Protein AF-A0A924SRI6-F1 (afdb_monomer_lite)

Sequence (116 aa):
MVDKKNNGLLVFILVMCVACYVIIGYGIPRTNFAALLVLVTVLFILYMLMTAKDFARLYFKQLLVLALFFRLIFLFTLPALSDDYFRFAWDGALTSSGVNPYLYTPATVNAWHGTT

Foldseek 3Di:
DQPPVVVVVVVVLLVLLLVLLLCVFPVDQLVCPVSVVVSVVVNVVSVVVCCPPSNVPDDPVNVVVSVVVSVVSNPPGDDSPDPCPVVVVQCVVCVVVVHHSVVDDPVRVVVVVPPD

Structure (mmCIF, N/CA/C/O backbone):
data_AF-A0A924SRI6-F1
#
_entry.id   AF-A0A924SRI6-F1
#
loop_
_atom_site.group_PDB
_atom_site.id
_atom_site.type_symbol
_atom_site.label_atom_id
_atom_site.label_alt_id
_atom_site.label_comp_id
_atom_site.label_asym_id
_atom_site.label_entity_id
_atom_site.label_seq_id
_atom_site.pdbx_PDB_ins_code
_atom_site.Cartn_x
_atom_site.Cartn_y
_atom_site.Cartn_z
_atom_site.occupancy
_atom_site.B_iso_or_equiv
_atom_site.auth_seq_id
_atom_site.auth_comp_id
_atom_site.auth_asym_id
_atom_site.auth_atom_id
_atom_site.pdbx_PDB_model_num
ATOM 1 N N . MET A 1 1 ? -16.117 -10.220 28.116 1.00 39.00 1 MET A N 1
ATOM 2 C CA . MET A 1 1 ? -17.144 -9.284 27.624 1.00 39.00 1 MET A CA 1
ATOM 3 C C . MET A 1 1 ? -16.428 -7.994 27.274 1.00 39.00 1 MET A C 1
ATOM 5 O O . MET A 1 1 ? -15.752 -7.460 28.138 1.00 39.00 1 MET A O 1
ATOM 9 N N . VAL A 1 2 ? -16.424 -7.607 25.997 1.00 49.34 2 VAL A N 1
ATOM 10 C CA . VAL A 1 2 ? -15.857 -6.328 25.537 1.00 49.34 2 VAL A CA 1
ATOM 11 C C . VAL A 1 2 ? -16.914 -5.265 25.821 1.00 49.34 2 VAL A C 1
ATOM 13 O O . VAL A 1 2 ? -18.059 -5.433 25.398 1.00 49.34 2 VAL A O 1
ATOM 16 N N . ASP A 1 3 ? -16.570 -4.231 26.585 1.00 47.41 3 ASP A N 1
ATOM 17 C CA . ASP A 1 3 ? -17.511 -3.179 26.962 1.00 47.41 3 ASP A CA 1
ATOM 18 C C . ASP A 1 3 ? -18.121 -2.512 25.724 1.00 47.41 3 ASP A C 1
ATOM 20 O O . ASP A 1 3 ? -17.424 -2.075 24.807 1.00 47.41 3 ASP A O 1
ATOM 24 N N . LYS A 1 4 ? -19.454 -2.408 25.708 1.00 55.50 4 LYS A N 1
ATOM 25 C CA . LYS A 1 4 ? -20.267 -1.927 24.575 1.00 55.50 4 LYS A CA 1
ATOM 26 C C . LYS A 1 4 ? -19.845 -0.5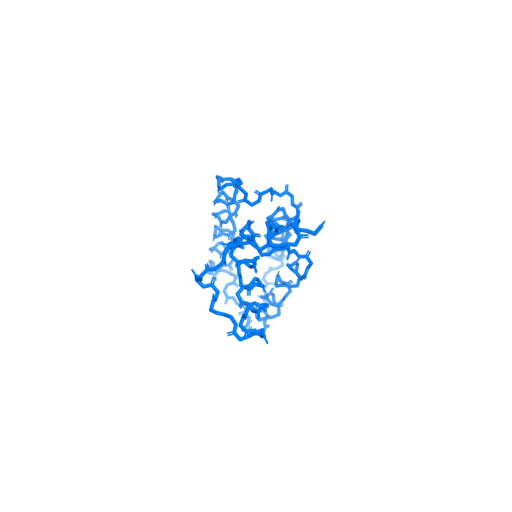36 24.060 1.00 55.50 4 LYS A C 1
ATOM 28 O O . LYS A 1 4 ? -20.069 -0.229 22.893 1.00 55.50 4 LYS A O 1
ATOM 33 N N . LYS A 1 5 ? -19.203 0.278 24.910 1.00 58.09 5 LYS A N 1
ATOM 34 C CA . LYS A 1 5 ? -18.680 1.623 24.607 1.00 58.09 5 LYS A CA 1
ATOM 35 C C . LYS A 1 5 ? -17.437 1.607 23.699 1.00 58.09 5 LYS A C 1
ATOM 37 O O . LYS A 1 5 ? -17.280 2.509 22.883 1.00 58.09 5 LYS A O 1
ATOM 42 N N . ASN A 1 6 ? -16.598 0.573 23.778 1.00 65.38 6 ASN A N 1
ATOM 43 C CA . ASN A 1 6 ? -15.328 0.506 23.041 1.00 65.38 6 ASN A CA 1
ATOM 44 C C . ASN A 1 6 ? -15.499 -0.014 21.601 1.00 65.38 6 ASN A C 1
ATOM 46 O O . ASN A 1 6 ? -14.652 0.228 20.742 1.00 65.38 6 ASN A O 1
ATOM 50 N N . ASN A 1 7 ? -16.632 -0.656 21.304 1.00 74.69 7 ASN A N 1
ATOM 51 C CA . ASN A 1 7 ? -16.917 -1.212 19.980 1.00 74.69 7 ASN A CA 1
ATOM 52 C C . ASN A 1 7 ? -17.116 -0.131 18.906 1.00 74.69 7 ASN A C 1
ATOM 54 O O . ASN A 1 7 ? -16.688 -0.320 17.771 1.00 74.69 7 ASN A O 1
ATOM 58 N N . GLY A 1 8 ? -17.720 1.013 19.250 1.00 83.12 8 GLY A N 1
ATOM 59 C CA . GLY A 1 8 ? -17.910 2.116 18.299 1.00 83.12 8 GLY A CA 1
ATOM 60 C C . GLY A 1 8 ? -16.586 2.742 17.853 1.00 83.12 8 GLY A C 1
ATOM 61 O O . GLY A 1 8 ? -16.389 2.993 16.666 1.00 83.12 8 GLY A O 1
ATOM 62 N N . LEU A 1 9 ? -15.649 2.915 18.791 1.00 85.06 9 LEU A N 1
ATOM 63 C CA . LEU A 1 9 ? -14.313 3.440 18.505 1.00 85.06 9 LEU A CA 1
ATOM 64 C C . LEU A 1 9 ? -13.503 2.484 17.616 1.00 85.06 9 LEU A C 1
ATOM 66 O O . LEU A 1 9 ? -12.855 2.939 16.679 1.00 85.06 9 LEU A O 1
ATOM 70 N N . LEU A 1 10 ? -13.583 1.168 17.851 1.00 84.06 10 LEU A N 1
ATOM 71 C CA . LEU A 1 10 ? -12.950 0.170 16.977 1.00 84.06 10 LEU A CA 1
ATOM 72 C C . LEU A 1 10 ? -13.459 0.245 15.550 1.00 84.06 10 LEU A C 1
ATOM 74 O O . LEU A 1 10 ? -12.664 0.277 14.618 1.00 84.06 10 LEU A O 1
ATOM 78 N N . VAL A 1 11 ? -14.781 0.259 15.381 1.00 87.31 11 VAL A N 1
ATOM 79 C CA . VAL A 1 11 ? -15.391 0.330 14.052 1.00 87.31 11 VAL A CA 1
ATOM 80 C C . VAL A 1 11 ? -14.954 1.613 13.351 1.00 87.31 11 VAL A C 1
ATOM 82 O O . VAL A 1 11 ? -14.575 1.562 12.187 1.00 87.31 11 VAL A O 1
ATOM 85 N N . PHE A 1 12 ? -14.915 2.738 14.068 1.00 90.88 12 PHE A N 1
ATOM 86 C CA . PHE A 1 12 ? -14.409 3.996 13.529 1.00 90.88 12 PHE A CA 1
ATOM 87 C C . PHE A 1 12 ? -12.944 3.896 13.070 1.00 90.88 12 PHE A C 1
ATOM 89 O O . PHE A 1 12 ? -12.635 4.265 11.939 1.00 90.88 12 PHE A O 1
ATOM 96 N N . ILE A 1 13 ? -12.052 3.339 13.898 1.00 90.62 13 ILE A N 1
ATOM 97 C CA . ILE A 1 13 ? -10.638 3.127 13.541 1.00 90.62 13 ILE A CA 1
ATOM 98 C C . ILE A 1 13 ? -10.516 2.221 12.308 1.00 90.62 13 ILE A C 1
ATOM 100 O O . ILE A 1 13 ? -9.757 2.529 11.394 1.00 90.62 13 ILE A O 1
ATOM 104 N N . LEU A 1 14 ? -11.288 1.133 12.241 1.00 91.31 14 LEU A N 1
ATOM 105 C CA . LEU A 1 14 ? -11.279 0.213 11.103 1.00 91.31 14 LEU A CA 1
ATOM 106 C C . LEU A 1 14 ? -11.741 0.891 9.810 1.00 91.31 14 LEU A C 1
ATOM 108 O O . LEU A 1 14 ? -11.100 0.717 8.775 1.00 91.31 14 LEU A O 1
ATOM 112 N N . VAL A 1 15 ? -12.807 1.693 9.866 1.00 93.88 15 VAL A N 1
ATOM 113 C CA . VAL A 1 15 ? -13.288 2.477 8.718 1.00 93.88 15 VAL A CA 1
ATOM 114 C C . VAL A 1 15 ? -12.215 3.463 8.253 1.00 93.88 15 VAL A C 1
ATOM 116 O O . VAL A 1 15 ? -11.960 3.559 7.054 1.00 93.88 15 VAL A O 1
ATOM 119 N N . MET A 1 16 ? -11.532 4.133 9.184 1.00 94.81 16 MET A N 1
ATOM 120 C CA . MET A 1 16 ? -10.412 5.022 8.862 1.00 94.81 16 MET A CA 1
ATOM 121 C C . MET A 1 16 ? -9.252 4.271 8.197 1.00 94.81 16 MET A C 1
ATOM 123 O O . MET A 1 16 ? -8.725 4.742 7.192 1.00 94.81 16 MET A O 1
ATOM 127 N N . CYS A 1 17 ? -8.893 3.078 8.684 1.00 94.56 17 CYS A N 1
ATOM 128 C CA . CYS A 1 17 ? -7.874 2.240 8.048 1.00 94.56 17 CYS A CA 1
ATOM 129 C C . CYS A 1 17 ? -8.260 1.863 6.612 1.00 94.56 17 CYS A C 1
ATOM 131 O O . CYS A 1 17 ? -7.433 1.978 5.708 1.00 94.56 17 CYS A O 1
ATOM 133 N N . VAL A 1 18 ? -9.515 1.452 6.384 1.00 95.12 18 VAL A N 1
ATOM 134 C CA . VAL A 1 18 ? -10.020 1.145 5.035 1.00 95.12 18 VAL A CA 1
ATOM 135 C C . VAL A 1 18 ? -9.920 2.371 4.134 1.00 95.12 18 VAL A C 1
ATOM 137 O O . VAL A 1 18 ? -9.392 2.261 3.030 1.00 95.12 18 VAL A O 1
ATOM 140 N N . ALA A 1 19 ? -10.363 3.539 4.603 1.00 95.44 19 ALA A N 1
ATOM 141 C CA . ALA A 1 19 ? -10.284 4.778 3.838 1.00 95.44 19 ALA A CA 1
ATOM 142 C C . ALA A 1 19 ? -8.833 5.117 3.462 1.00 95.44 19 ALA A C 1
ATOM 144 O O . ALA A 1 19 ? -8.547 5.354 2.291 1.00 95.44 19 ALA A O 1
ATOM 145 N N . CYS A 1 20 ? -7.899 5.063 4.417 1.00 94.88 20 CYS A N 1
ATOM 146 C CA . CYS A 1 20 ? -6.480 5.290 4.147 1.00 94.88 20 CYS A CA 1
ATOM 147 C C . CYS A 1 20 ? -5.921 4.296 3.120 1.00 94.88 20 CYS A C 1
ATOM 149 O O . CYS A 1 20 ? -5.231 4.717 2.194 1.00 94.88 20 CYS A O 1
ATOM 151 N N . TYR A 1 21 ? -6.234 3.002 3.230 1.00 94.06 21 TYR A N 1
ATOM 152 C CA . TYR A 1 21 ? -5.766 2.003 2.266 1.00 94.06 21 TYR A CA 1
ATOM 153 C C . TYR A 1 21 ? -6.347 2.197 0.865 1.00 94.06 21 TYR A C 1
ATOM 155 O O . TYR A 1 21 ? -5.615 2.069 -0.114 1.00 94.06 21 TYR A O 1
ATOM 163 N N . VAL A 1 22 ? -7.625 2.563 0.753 1.00 93.44 22 VAL A N 1
ATOM 164 C CA . VAL A 1 22 ? -8.243 2.895 -0.538 1.00 93.44 22 VAL A CA 1
ATOM 165 C C . VAL A 1 22 ? -7.590 4.138 -1.147 1.00 93.44 22 VAL A C 1
ATOM 167 O O . VAL A 1 22 ? -7.279 4.143 -2.336 1.00 93.44 22 VAL A O 1
ATOM 170 N N . ILE A 1 23 ? -7.308 5.168 -0.345 1.00 93.56 23 ILE A N 1
ATOM 171 C CA . ILE A 1 23 ? -6.618 6.377 -0.815 1.00 93.56 23 ILE A CA 1
ATOM 172 C C . ILE A 1 23 ? -5.201 6.041 -1.305 1.00 93.56 23 ILE A C 1
ATOM 174 O O . ILE A 1 23 ? -4.817 6.500 -2.379 1.00 93.56 23 ILE A O 1
ATOM 178 N N . ILE A 1 24 ? -4.448 5.211 -0.573 1.00 92.56 24 ILE A N 1
ATOM 179 C CA . ILE A 1 24 ? -3.116 4.745 -0.999 1.00 92.56 24 ILE A CA 1
ATOM 180 C C . ILE A 1 24 ? -3.204 3.957 -2.313 1.00 92.56 24 ILE A C 1
ATOM 182 O O . ILE A 1 24 ? -2.382 4.160 -3.199 1.00 92.56 24 ILE A O 1
ATOM 186 N N . GLY A 1 25 ? -4.173 3.046 -2.432 1.00 90.69 25 GLY A N 1
ATOM 187 C CA . GLY A 1 25 ? -4.281 2.139 -3.574 1.00 90.69 25 GLY A CA 1
ATOM 188 C C . GLY A 1 25 ? -4.812 2.781 -4.858 1.00 90.69 25 GLY A C 1
ATOM 189 O O . GLY A 1 25 ? -4.400 2.384 -5.945 1.00 90.69 25 GLY A O 1
ATOM 190 N N . TYR A 1 26 ? -5.719 3.755 -4.742 1.00 90.94 26 TYR A N 1
ATOM 191 C CA . TYR A 1 26 ? -6.497 4.265 -5.880 1.00 90.94 26 TYR A CA 1
ATOM 192 C C . TYR A 1 26 ? -6.520 5.793 -6.000 1.00 90.94 26 TYR A C 1
ATOM 194 O O . TYR A 1 26 ? -6.837 6.312 -7.066 1.00 90.94 26 TYR A O 1
ATOM 202 N N . GLY A 1 27 ? -6.231 6.526 -4.922 1.00 89.56 27 GLY A N 1
ATOM 203 C CA . GLY A 1 27 ? -6.425 7.977 -4.868 1.00 89.56 27 GLY A CA 1
ATOM 204 C C . GLY A 1 27 ? -5.166 8.807 -5.103 1.00 89.56 27 GLY A C 1
ATOM 205 O O . GLY A 1 27 ? -5.276 9.985 -5.437 1.00 89.56 27 GLY A O 1
ATOM 206 N N . ILE A 1 28 ? -3.976 8.231 -4.910 1.00 89.62 28 ILE A N 1
ATOM 207 C CA . ILE A 1 28 ? -2.723 8.993 -4.906 1.00 89.62 28 ILE A CA 1
ATOM 208 C C . ILE A 1 28 ? -1.722 8.409 -5.906 1.00 89.62 28 ILE A C 1
ATOM 210 O O . ILE A 1 28 ? -1.435 7.212 -5.858 1.00 89.62 28 ILE A O 1
ATOM 214 N N . PRO A 1 29 ? -1.133 9.246 -6.785 1.00 87.25 29 PRO A N 1
ATOM 215 C CA . PRO A 1 29 ? -0.021 8.823 -7.621 1.00 87.25 29 PRO A CA 1
ATOM 216 C C . PRO A 1 29 ? 1.157 8.369 -6.760 1.00 87.25 29 PRO A C 1
ATOM 218 O O . PRO A 1 29 ? 1.584 9.089 -5.857 1.00 87.25 29 PRO A O 1
ATOM 221 N N . ARG A 1 30 ? 1.747 7.217 -7.089 1.00 78.94 30 ARG A N 1
ATOM 222 C CA . ARG A 1 30 ? 2.895 6.656 -6.352 1.00 78.94 30 ARG A CA 1
ATOM 223 C C . ARG A 1 30 ? 4.109 7.591 -6.257 1.00 78.94 30 ARG A C 1
ATOM 225 O O . ARG A 1 30 ? 4.905 7.484 -5.335 1.00 78.94 30 ARG A O 1
ATOM 232 N N . THR A 1 31 ? 4.241 8.531 -7.192 1.00 86.31 31 THR A N 1
ATOM 233 C CA . THR A 1 31 ? 5.312 9.537 -7.210 1.00 86.31 31 THR A CA 1
ATOM 234 C C . THR A 1 31 ? 5.189 10.560 -6.079 1.00 86.31 31 THR A C 1
ATOM 236 O O . THR A 1 31 ? 6.165 11.229 -5.744 1.00 86.31 31 THR A O 1
ATOM 239 N N . ASN A 1 32 ? 4.013 10.681 -5.454 1.00 90.81 32 ASN A N 1
ATOM 240 C CA . ASN A 1 32 ? 3.781 11.594 -4.343 1.00 90.81 32 ASN A CA 1
ATOM 241 C C . ASN A 1 32 ? 4.235 10.977 -3.010 1.00 90.81 32 ASN A C 1
ATOM 243 O O . ASN A 1 32 ? 3.431 10.562 -2.170 1.00 90.81 32 ASN A O 1
ATOM 247 N N . PHE A 1 33 ? 5.555 10.936 -2.821 1.00 88.69 33 PHE A N 1
ATOM 248 C CA . PHE A 1 33 ? 6.198 10.365 -1.638 1.00 88.69 33 PHE A CA 1
ATOM 249 C C . PHE A 1 33 ? 5.701 10.979 -0.321 1.00 88.69 33 PHE A C 1
ATOM 251 O O . PHE A 1 33 ? 5.435 10.255 0.636 1.00 88.69 33 PHE A O 1
ATOM 258 N N . ALA A 1 34 ? 5.533 12.304 -0.271 1.00 93.38 34 ALA A N 1
ATOM 259 C CA . ALA A 1 34 ? 5.099 12.995 0.942 1.00 93.38 34 ALA A CA 1
ATOM 260 C C . ALA A 1 34 ? 3.702 12.537 1.388 1.00 93.38 34 ALA A C 1
ATOM 262 O O . ALA A 1 34 ? 3.500 12.219 2.560 1.00 93.38 34 ALA A O 1
ATOM 263 N N . ALA A 1 35 ? 2.750 12.443 0.456 1.00 92.44 35 ALA A N 1
ATOM 264 C CA . ALA A 1 35 ? 1.396 12.002 0.775 1.00 92.44 35 ALA A CA 1
ATOM 265 C C . ALA A 1 35 ? 1.348 10.526 1.209 1.00 92.44 35 ALA A C 1
ATOM 267 O O . ALA A 1 35 ? 0.644 10.186 2.162 1.00 92.44 35 ALA A O 1
ATOM 268 N N . LEU A 1 36 ? 2.144 9.662 0.567 1.00 91.69 36 LEU A N 1
ATOM 269 C CA . LEU A 1 36 ? 2.318 8.266 0.980 1.00 91.69 36 LEU A CA 1
ATOM 270 C C . LEU A 1 36 ? 2.871 8.162 2.406 1.00 91.69 36 LEU A C 1
ATOM 272 O O . LEU A 1 36 ? 2.319 7.426 3.223 1.00 91.69 36 LEU A O 1
ATOM 276 N N . LEU A 1 37 ? 3.917 8.927 2.729 1.00 93.56 37 LEU A N 1
ATOM 277 C CA . LEU A 1 37 ? 4.532 8.930 4.057 1.00 93.56 37 LEU A CA 1
ATOM 278 C C . LEU A 1 37 ? 3.539 9.372 5.136 1.00 93.56 37 LEU A C 1
ATOM 280 O O . LEU A 1 37 ? 3.458 8.739 6.191 1.00 93.56 37 LEU A O 1
ATOM 284 N N . VAL A 1 38 ? 2.742 10.409 4.865 1.00 95.44 38 VAL A N 1
ATOM 285 C CA . VAL A 1 38 ? 1.692 10.871 5.784 1.00 95.44 38 VAL A CA 1
ATOM 286 C C . VAL A 1 38 ? 0.657 9.773 6.024 1.00 95.44 38 VAL A C 1
ATOM 288 O O . VAL A 1 38 ? 0.374 9.451 7.175 1.00 95.44 38 VAL A O 1
ATOM 291 N N . LEU A 1 39 ? 0.123 9.151 4.970 1.00 94.50 39 LEU A N 1
ATOM 292 C CA . LEU A 1 39 ? -0.899 8.108 5.111 1.00 94.50 39 LEU A CA 1
ATOM 293 C C . LEU A 1 39 ? -0.382 6.859 5.828 1.00 94.50 39 LEU A C 1
ATOM 295 O O . LEU A 1 39 ? -1.087 6.306 6.672 1.00 94.50 39 LEU A O 1
ATOM 299 N N . VAL A 1 40 ? 0.852 6.438 5.546 1.00 93.38 40 VAL A N 1
ATOM 300 C CA . VAL A 1 40 ? 1.494 5.323 6.257 1.00 93.38 40 VAL A CA 1
ATOM 301 C C . VAL A 1 40 ? 1.709 5.671 7.732 1.00 93.38 40 VAL A C 1
ATOM 303 O O . VAL A 1 40 ? 1.448 4.839 8.598 1.00 93.38 40 VAL A O 1
ATOM 306 N N . THR A 1 41 ? 2.106 6.909 8.040 1.00 95.88 41 THR A N 1
ATOM 307 C CA . THR A 1 41 ? 2.262 7.377 9.427 1.00 95.88 41 THR A CA 1
ATOM 308 C C . THR A 1 41 ? 0.922 7.384 10.166 1.00 95.88 41 THR A C 1
ATOM 310 O O . THR A 1 41 ? 0.840 6.906 11.296 1.00 95.88 41 THR A O 1
ATOM 313 N N . VAL A 1 42 ? -0.151 7.856 9.522 1.00 96.06 42 VAL A N 1
ATOM 314 C CA . VAL A 1 42 ? -1.513 7.813 10.078 1.00 96.06 42 VAL A CA 1
ATOM 315 C C . VAL A 1 42 ? -1.941 6.370 10.352 1.00 96.06 42 VAL A C 1
ATOM 317 O O . VAL A 1 42 ? -2.383 6.073 11.460 1.00 96.06 42 VAL A O 1
ATOM 320 N N . LEU A 1 43 ? -1.753 5.453 9.398 1.00 94.69 43 LEU A N 1
ATOM 321 C CA . LEU A 1 43 ? -2.045 4.026 9.582 1.00 94.69 43 LEU A CA 1
ATOM 322 C C . LEU A 1 43 ? -1.250 3.414 10.743 1.00 94.69 43 LEU A C 1
ATOM 324 O O . LEU A 1 43 ? -1.800 2.631 11.516 1.00 94.69 43 LEU A O 1
ATOM 328 N N . PHE A 1 44 ? 0.019 3.794 10.905 1.00 94.19 44 PHE A N 1
ATOM 329 C CA . PHE A 1 44 ? 0.850 3.338 12.017 1.00 94.19 44 PHE A CA 1
ATOM 330 C C . PHE A 1 44 ? 0.321 3.829 13.372 1.00 94.19 44 PHE A C 1
ATOM 332 O O . PHE A 1 44 ? 0.235 3.051 14.323 1.00 94.19 44 PHE A O 1
ATOM 339 N N . ILE A 1 45 ? -0.110 5.091 13.459 1.00 94.38 45 ILE A N 1
ATOM 340 C CA . ILE A 1 45 ? -0.744 5.638 14.666 1.00 94.38 45 ILE A CA 1
ATOM 341 C C . ILE A 1 45 ? -2.056 4.900 14.968 1.00 94.38 45 ILE A C 1
ATOM 343 O O . ILE A 1 45 ? -2.270 4.489 16.107 1.00 94.38 45 ILE A O 1
ATOM 347 N N . LEU A 1 46 ? -2.909 4.670 13.964 1.00 91.62 46 LEU A N 1
ATOM 348 C CA . LEU A 1 46 ? -4.157 3.913 14.126 1.00 91.62 46 LEU A CA 1
ATOM 349 C C . LEU A 1 46 ? -3.897 2.482 14.624 1.00 91.62 46 LEU A C 1
ATOM 351 O O . LEU A 1 46 ? -4.596 2.005 15.517 1.00 91.62 46 LEU A O 1
ATOM 355 N N . TYR A 1 47 ? -2.858 1.821 14.109 1.00 88.44 47 TYR A N 1
ATOM 356 C CA . TYR A 1 47 ? -2.416 0.510 14.584 1.00 88.44 47 TYR A CA 1
ATOM 357 C C . TYR A 1 47 ? -1.962 0.533 16.055 1.00 88.44 47 TYR A C 1
ATOM 359 O O . TYR A 1 47 ? -2.365 -0.335 16.836 1.00 88.44 47 TYR A O 1
ATOM 367 N N . MET A 1 48 ? -1.174 1.535 16.466 1.00 88.12 48 MET A N 1
ATOM 368 C CA . MET A 1 48 ? -0.770 1.700 17.871 1.00 88.12 48 MET A CA 1
ATOM 369 C C . MET A 1 48 ? -1.979 1.922 18.788 1.00 88.12 48 MET A C 1
ATOM 371 O O . MET A 1 48 ? -2.072 1.310 19.851 1.00 88.12 48 MET A O 1
ATOM 375 N N . LEU A 1 49 ? -2.944 2.743 18.364 1.00 86.69 49 LEU A N 1
ATOM 376 C CA . LEU A 1 49 ? -4.185 2.966 19.114 1.00 86.69 49 LEU A CA 1
ATOM 377 C C . LEU A 1 49 ? -5.013 1.679 19.245 1.00 86.69 49 LEU A C 1
ATOM 379 O O . LEU A 1 49 ? -5.563 1.411 20.310 1.00 86.69 49 LEU A O 1
ATOM 383 N N . MET A 1 50 ? -5.059 0.852 18.196 1.00 80.50 50 MET A N 1
ATOM 384 C CA . MET A 1 50 ? -5.781 -0.426 18.192 1.00 80.50 50 MET A CA 1
ATOM 385 C C . MET A 1 50 ? -5.089 -1.523 19.018 1.00 80.50 50 MET A C 1
ATOM 387 O O . MET A 1 50 ? -5.714 -2.521 19.359 1.00 80.50 50 MET A O 1
ATOM 391 N N . THR A 1 51 ? -3.805 -1.376 19.341 1.00 77.31 51 THR A N 1
ATOM 392 C CA . THR A 1 51 ? -3.053 -2.333 20.175 1.00 77.31 51 THR A CA 1
ATOM 393 C C . THR A 1 51 ? -2.845 -1.844 21.607 1.00 77.31 51 THR A C 1
ATOM 395 O O . THR A 1 51 ? -2.387 -2.609 22.459 1.00 77.31 51 THR A O 1
ATOM 398 N N . ALA A 1 52 ? -3.242 -0.604 21.913 1.00 78.88 52 ALA A N 1
ATOM 399 C CA . ALA A 1 52 ? -3.289 -0.094 23.274 1.00 78.88 52 ALA A CA 1
ATOM 400 C C . ALA A 1 52 ? -4.208 -0.963 24.159 1.00 78.88 52 ALA A C 1
ATOM 402 O O . ALA A 1 52 ? -5.158 -1.585 23.680 1.00 78.88 52 ALA A O 1
ATOM 403 N N . LYS A 1 53 ? -3.884 -1.013 25.459 1.00 58.38 53 LYS A N 1
ATOM 404 C CA . LYS A 1 53 ? -4.252 -2.034 26.469 1.00 58.38 53 LYS A CA 1
ATOM 405 C C . LYS A 1 53 ? -5.714 -2.530 26.497 1.00 58.38 53 LYS A C 1
ATOM 407 O O . LYS A 1 53 ? -5.942 -3.641 26.969 1.00 58.38 53 LYS A O 1
ATOM 412 N N . ASP A 1 54 ? -6.673 -1.778 25.963 1.00 60.91 54 ASP A N 1
ATOM 413 C CA . ASP A 1 54 ? -8.100 -2.130 25.944 1.00 60.91 54 ASP A CA 1
ATOM 414 C C . ASP A 1 54 ? -8.542 -2.939 24.709 1.00 60.91 54 ASP A C 1
ATOM 416 O O . ASP A 1 54 ? -9.544 -3.656 24.759 1.00 60.91 54 ASP A O 1
ATOM 420 N N . PHE A 1 55 ? -7.780 -2.882 23.611 1.00 58.25 55 PHE A N 1
ATOM 421 C CA . PHE A 1 55 ? -8.107 -3.525 22.330 1.00 58.25 55 PHE A CA 1
ATOM 422 C C . PHE A 1 55 ? -7.264 -4.764 22.011 1.00 58.25 55 PHE A C 1
ATOM 424 O O . PHE A 1 55 ? -7.625 -5.558 21.142 1.00 58.25 55 PHE A O 1
ATOM 431 N N . ALA A 1 56 ? -6.215 -5.011 22.800 1.00 56.19 56 ALA A N 1
ATOM 432 C CA . ALA A 1 56 ? -5.324 -6.172 22.714 1.00 56.19 56 ALA A CA 1
ATOM 433 C C . ALA A 1 56 ? -6.012 -7.539 22.939 1.00 56.19 56 ALA A C 1
ATOM 435 O O . ALA A 1 56 ? -5.359 -8.580 22.916 1.00 56.19 56 ALA A O 1
ATOM 436 N N . ARG A 1 57 ? -7.335 -7.565 23.147 1.00 63.97 57 ARG A N 1
ATOM 437 C CA . ARG A 1 57 ? -8.128 -8.791 23.301 1.00 63.97 57 ARG A CA 1
ATOM 438 C C . ARG A 1 57 ? -8.554 -9.416 21.964 1.00 63.97 57 ARG A C 1
ATOM 440 O O . ARG A 1 57 ? -9.357 -10.347 21.965 1.00 63.97 57 ARG A O 1
ATOM 447 N N . LEU A 1 58 ? -8.048 -8.908 20.837 1.00 65.00 58 LEU A N 1
ATOM 448 C CA . LEU A 1 58 ? -8.231 -9.541 19.535 1.00 65.00 58 LEU A CA 1
ATOM 449 C C . LEU A 1 58 ? -7.474 -10.876 19.503 1.00 65.00 58 LEU A C 1
ATOM 451 O O . LEU A 1 58 ? -6.261 -10.935 19.695 1.00 65.00 58 LEU A O 1
ATOM 455 N N . TYR A 1 59 ? -8.194 -11.965 19.250 1.00 75.12 59 TYR A N 1
ATOM 456 C CA . TYR A 1 59 ? -7.581 -13.280 19.080 1.00 75.12 59 TYR A CA 1
ATOM 457 C C . TYR A 1 59 ? -6.792 -13.320 17.769 1.00 75.12 59 TYR A C 1
ATOM 459 O O . TYR A 1 59 ? -7.212 -12.726 16.780 1.00 75.12 59 TYR A O 1
ATOM 467 N N . PHE A 1 60 ? -5.712 -14.105 17.713 1.00 78.81 60 PHE A N 1
ATOM 468 C CA . PHE A 1 60 ? -4.890 -14.285 16.505 1.00 78.81 60 PHE A CA 1
ATOM 469 C C . PHE A 1 60 ? -5.717 -14.502 15.223 1.00 78.81 60 PHE A C 1
ATOM 471 O O . PHE A 1 60 ? -5.443 -13.892 14.193 1.00 78.81 60 PHE A O 1
ATOM 478 N N . LYS A 1 61 ? -6.793 -15.301 15.303 1.00 82.31 61 LYS A N 1
ATOM 479 C CA . LYS A 1 61 ? -7.719 -15.535 14.181 1.00 82.31 61 LYS A CA 1
ATOM 480 C C . LYS A 1 61 ? -8.354 -14.245 13.646 1.00 82.31 61 LYS A C 1
ATOM 482 O O . LYS A 1 61 ? -8.491 -14.097 12.440 1.00 82.31 61 LYS A O 1
ATOM 487 N N . GLN A 1 62 ? -8.728 -13.314 14.522 1.00 83.44 62 GLN A N 1
ATOM 488 C CA . GLN A 1 62 ? -9.333 -12.037 14.135 1.00 83.44 62 GLN A CA 1
ATOM 489 C C . GLN A 1 62 ? -8.310 -11.121 13.459 1.00 83.44 62 GLN A C 1
ATOM 491 O O . GLN A 1 62 ? -8.630 -10.526 12.433 1.00 83.44 62 GLN A O 1
ATOM 496 N N . LEU A 1 63 ? -7.073 -11.061 13.973 1.00 83.25 63 LEU A N 1
ATOM 497 C CA . LEU A 1 63 ? -5.994 -10.324 13.306 1.00 83.25 63 LEU A CA 1
ATOM 498 C C . LEU A 1 63 ? -5.691 -10.908 11.924 1.00 83.25 63 LEU A C 1
ATOM 500 O O . LEU A 1 63 ? -5.505 -10.154 10.976 1.00 83.25 63 LEU A O 1
ATOM 504 N N . LEU A 1 64 ? -5.677 -12.237 11.797 1.00 88.69 64 LEU A N 1
ATOM 505 C CA . LEU A 1 64 ? -5.414 -12.915 10.530 1.00 88.69 64 LEU A CA 1
ATOM 506 C C . LEU A 1 64 ? -6.499 -12.609 9.488 1.00 88.69 64 LEU A C 1
ATOM 508 O O . LEU A 1 64 ? -6.176 -12.275 8.349 1.00 88.69 64 LEU A O 1
ATOM 512 N N . VAL A 1 65 ? -7.775 -12.663 9.882 1.00 90.88 65 VAL A N 1
ATOM 513 C CA . VAL A 1 65 ? -8.897 -12.281 9.008 1.00 90.88 65 VAL A CA 1
ATOM 514 C C . VAL A 1 65 ? -8.792 -10.812 8.599 1.00 90.88 65 VAL A C 1
ATOM 516 O O . VAL A 1 65 ? -8.966 -10.495 7.425 1.00 90.88 65 VAL A O 1
ATOM 519 N N . LEU A 1 66 ? -8.458 -9.919 9.533 1.00 88.75 66 LEU A N 1
ATOM 520 C CA . LEU A 1 66 ? -8.316 -8.494 9.246 1.00 88.75 66 LEU A CA 1
ATOM 521 C C . LEU A 1 66 ? -7.135 -8.203 8.304 1.00 88.75 66 LEU A C 1
ATOM 523 O O . LEU A 1 66 ? -7.266 -7.412 7.372 1.00 88.75 66 LEU A O 1
ATOM 527 N N . ALA A 1 67 ? -5.999 -8.874 8.502 1.00 88.81 67 ALA A N 1
ATOM 528 C CA . ALA A 1 67 ? -4.829 -8.751 7.639 1.00 88.81 67 ALA A CA 1
ATOM 529 C C . ALA A 1 67 ? -5.120 -9.231 6.208 1.00 88.81 67 ALA A C 1
ATOM 531 O O . ALA A 1 67 ? -4.740 -8.564 5.244 1.00 88.81 67 ALA A O 1
ATOM 532 N N . LEU A 1 68 ? -5.835 -10.354 6.061 1.00 94.31 68 LEU A N 1
ATOM 533 C CA . LEU A 1 68 ? -6.314 -10.836 4.762 1.00 94.31 68 LEU A CA 1
ATOM 534 C C . LEU A 1 68 ? -7.282 -9.842 4.119 1.00 94.31 68 LEU A C 1
ATOM 536 O O . LEU A 1 68 ? -7.126 -9.517 2.948 1.00 94.31 68 LEU A O 1
ATOM 540 N N . PHE A 1 69 ? -8.241 -9.316 4.880 1.00 94.44 69 PHE A N 1
ATOM 541 C CA . PHE A 1 69 ? -9.194 -8.329 4.382 1.00 94.44 69 PHE A CA 1
ATOM 542 C C . PHE A 1 69 ? -8.497 -7.074 3.838 1.00 94.44 69 PHE A C 1
ATOM 544 O O . PHE A 1 69 ? -8.761 -6.670 2.708 1.00 94.44 69 PHE A O 1
ATOM 551 N N . PHE A 1 70 ? -7.549 -6.496 4.582 1.00 92.31 70 PHE A N 1
ATOM 552 C CA . PHE A 1 70 ? -6.788 -5.343 4.096 1.00 92.31 70 PHE A CA 1
ATOM 553 C C . PHE A 1 70 ? -5.921 -5.673 2.874 1.00 92.31 70 PHE A C 1
ATOM 555 O O . PHE A 1 70 ? -5.779 -4.835 1.988 1.00 92.31 70 PHE A O 1
ATOM 562 N N . ARG A 1 71 ? -5.394 -6.900 2.765 1.00 91.06 71 ARG A N 1
ATOM 563 C CA . ARG A 1 71 ? -4.693 -7.375 1.558 1.00 91.06 71 ARG A CA 1
ATOM 564 C C . ARG A 1 71 ? -5.594 -7.388 0.323 1.00 91.06 71 ARG A C 1
ATOM 566 O O . ARG A 1 71 ? -5.119 -7.045 -0.756 1.00 91.06 71 ARG A O 1
ATOM 573 N N . LEU A 1 72 ? -6.868 -7.751 0.470 1.00 93.31 72 LEU A N 1
ATOM 574 C CA . LEU A 1 72 ? -7.812 -7.810 -0.652 1.00 93.31 72 LEU A CA 1
ATOM 575 C C . LEU A 1 72 ? -8.098 -6.433 -1.265 1.00 93.31 72 LEU A C 1
ATOM 577 O O . LEU A 1 72 ? -8.364 -6.357 -2.461 1.00 93.31 72 LEU A O 1
ATOM 581 N N . ILE A 1 73 ? -7.974 -5.344 -0.497 1.00 92.44 73 ILE A N 1
ATOM 582 C CA . ILE A 1 73 ? -8.133 -3.969 -1.010 1.00 92.44 73 ILE A CA 1
ATOM 583 C C . ILE A 1 73 ? -7.142 -3.684 -2.152 1.00 92.44 73 ILE A C 1
ATOM 585 O O . ILE A 1 73 ? -7.473 -2.979 -3.106 1.00 92.44 73 ILE A O 1
ATOM 589 N N . PHE A 1 74 ? -5.948 -4.276 -2.083 1.00 89.31 74 PHE A N 1
ATOM 590 C CA . PHE A 1 74 ? -4.858 -4.061 -3.034 1.00 89.31 74 PHE A CA 1
ATOM 591 C C . PHE A 1 74 ? -4.876 -5.000 -4.247 1.00 89.31 74 PHE A C 1
ATOM 593 O O . PHE A 1 74 ? -3.997 -4.898 -5.101 1.00 89.31 74 PHE A O 1
ATOM 600 N N . LEU A 1 75 ? -5.851 -5.909 -4.358 1.00 89.50 75 LEU A N 1
ATOM 601 C CA . LEU A 1 75 ? -5.843 -6.966 -5.380 1.00 89.50 75 LEU A CA 1
ATOM 602 C C . LEU A 1 75 ? -5.875 -6.423 -6.820 1.00 89.50 75 LEU A C 1
ATOM 604 O O . LEU A 1 75 ? -5.310 -7.040 -7.718 1.00 89.50 75 LEU A O 1
ATOM 608 N N . PHE A 1 76 ? -6.472 -5.246 -7.021 1.00 85.81 76 PHE A N 1
ATOM 609 C CA . PHE A 1 76 ? -6.547 -4.561 -8.318 1.00 85.81 76 PHE A CA 1
ATOM 610 C C . PHE A 1 76 ? -5.670 -3.305 -8.394 1.00 85.81 76 PHE A C 1
ATOM 612 O O . PHE A 1 76 ? -5.812 -2.502 -9.314 1.00 85.81 76 PHE A O 1
ATOM 619 N N . THR A 1 77 ? -4.771 -3.116 -7.428 1.00 85.62 77 THR A N 1
ATOM 620 C CA . THR A 1 77 ? -3.853 -1.972 -7.413 1.00 85.62 77 THR A CA 1
ATOM 621 C C . THR A 1 77 ? -2.522 -2.357 -8.039 1.00 85.62 77 THR A C 1
ATOM 623 O O . THR A 1 77 ? -2.023 -3.464 -7.832 1.00 85.62 77 THR A O 1
ATOM 626 N N . LEU A 1 78 ? -1.920 -1.435 -8.790 1.00 77.06 78 LEU A N 1
ATOM 627 C CA . LEU A 1 78 ? -0.532 -1.589 -9.214 1.00 77.06 78 LEU A CA 1
ATOM 628 C C . LEU A 1 78 ? 0.390 -1.513 -7.986 1.00 77.06 78 LEU A C 1
ATOM 630 O O . LEU A 1 78 ? 0.140 -0.705 -7.086 1.00 77.06 78 LEU A O 1
ATOM 634 N N . PRO A 1 79 ? 1.467 -2.317 -7.935 1.00 67.94 79 PRO A N 1
ATOM 635 C CA . PRO A 1 79 ? 2.413 -2.271 -6.831 1.00 67.94 79 PRO A CA 1
ATOM 636 C C . PRO A 1 79 ? 3.031 -0.871 -6.734 1.00 67.94 79 PRO A C 1
ATOM 638 O O . PRO A 1 79 ? 3.729 -0.416 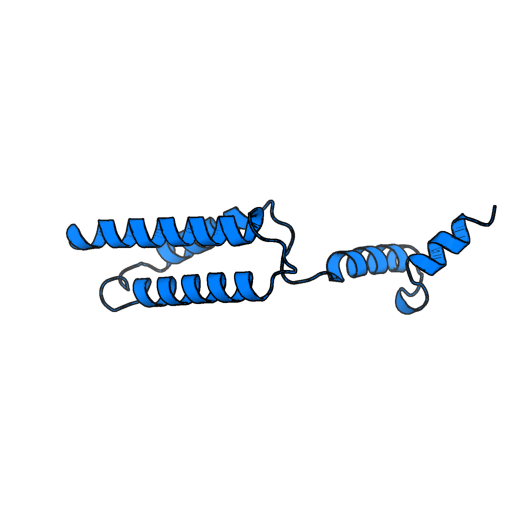-7.634 1.00 67.94 79 PRO A O 1
ATOM 641 N N . ALA A 1 80 ? 2.767 -0.181 -5.625 1.00 65.00 80 ALA A N 1
ATOM 642 C CA . ALA A 1 80 ? 3.164 1.215 -5.446 1.00 65.00 80 ALA A CA 1
ATOM 643 C C . ALA A 1 80 ? 4.658 1.407 -5.122 1.00 65.00 80 ALA A C 1
ATOM 645 O O . ALA A 1 80 ? 5.141 2.534 -5.160 1.00 65.00 80 ALA A O 1
ATOM 646 N N . LEU A 1 81 ? 5.377 0.332 -4.775 1.00 59.59 81 LEU A N 1
ATOM 647 C CA . LEU A 1 81 ? 6.732 0.413 -4.214 1.00 59.59 81 LEU A CA 1
ATOM 648 C C . LEU A 1 81 ? 7.867 0.127 -5.206 1.00 59.59 81 LEU A C 1
ATOM 650 O O . LEU A 1 81 ? 9.020 0.364 -4.862 1.00 59.59 81 LEU A O 1
ATOM 654 N N . SER A 1 82 ? 7.582 -0.410 -6.394 1.00 64.88 82 SER A N 1
ATOM 655 C CA . SER A 1 82 ? 8.632 -0.756 -7.354 1.00 64.88 82 SER A CA 1
ATOM 656 C C . SER A 1 82 ? 8.189 -0.503 -8.790 1.00 64.88 82 SER A C 1
ATOM 658 O O . SER A 1 82 ? 7.204 -1.072 -9.262 1.00 64.88 82 SER A O 1
ATOM 660 N N . ASP A 1 83 ? 8.976 0.318 -9.484 1.00 65.94 83 ASP A N 1
ATOM 661 C CA . ASP A 1 83 ? 8.865 0.567 -10.925 1.00 65.94 83 ASP A CA 1
ATOM 662 C C . ASP A 1 83 ? 9.626 -0.488 -11.745 1.00 65.94 83 ASP A C 1
ATOM 664 O O . ASP A 1 83 ? 9.481 -0.561 -12.966 1.00 65.94 83 ASP A O 1
ATOM 668 N N . ASP A 1 84 ? 10.376 -1.367 -11.072 1.00 77.62 84 ASP A N 1
ATOM 669 C CA . ASP A 1 84 ? 11.210 -2.387 -11.710 1.00 77.62 84 ASP A CA 1
ATOM 670 C C . ASP A 1 84 ? 10.399 -3.566 -12.259 1.00 77.62 84 ASP A C 1
ATOM 672 O O . ASP A 1 84 ? 10.957 -4.459 -12.890 1.00 77.62 84 ASP A O 1
ATOM 676 N N . TYR A 1 85 ? 9.073 -3.582 -12.100 1.00 77.62 85 TYR A N 1
ATOM 677 C CA . TYR A 1 85 ? 8.247 -4.642 -12.683 1.00 77.62 85 TYR A CA 1
ATOM 678 C C . TYR A 1 85 ? 8.372 -4.701 -14.213 1.00 77.62 85 TYR A C 1
ATOM 680 O O . TYR A 1 85 ? 8.433 -5.787 -14.786 1.00 77.62 85 TYR A O 1
ATOM 688 N N . PHE A 1 86 ? 8.455 -3.542 -14.877 1.00 81.75 86 PHE A N 1
ATOM 689 C CA . PHE A 1 86 ? 8.660 -3.472 -16.324 1.00 81.75 86 PHE A CA 1
ATOM 690 C C . PHE A 1 86 ? 10.024 -4.027 -16.719 1.00 81.75 86 PHE A C 1
ATOM 692 O O . PHE A 1 86 ? 10.148 -4.714 -17.731 1.00 81.75 86 PHE A O 1
ATOM 699 N N . ARG A 1 87 ? 11.036 -3.758 -15.889 1.00 84.25 87 ARG A N 1
ATOM 700 C CA . ARG A 1 87 ? 12.377 -4.299 -16.065 1.00 84.25 87 ARG A CA 1
ATOM 701 C C . ARG A 1 87 ? 12.375 -5.815 -15.909 1.00 84.25 87 ARG A C 1
ATOM 703 O O . ARG A 1 87 ? 12.940 -6.494 -16.749 1.00 84.25 87 ARG A O 1
ATOM 710 N N . PHE A 1 88 ? 11.694 -6.365 -14.908 1.00 85.75 88 PHE A N 1
ATOM 711 C CA . PHE A 1 88 ? 11.613 -7.818 -14.748 1.00 85.75 88 PHE A CA 1
ATOM 712 C C . PHE A 1 88 ? 10.857 -8.500 -15.891 1.00 85.75 88 PHE A C 1
ATOM 714 O O . PHE A 1 88 ? 11.260 -9.574 -16.332 1.00 85.75 88 PHE A O 1
ATOM 721 N N . ALA A 1 89 ? 9.795 -7.877 -16.409 1.00 86.81 89 ALA A N 1
ATOM 722 C CA . ALA A 1 89 ? 9.098 -8.382 -17.590 1.00 86.81 89 ALA A CA 1
ATOM 723 C C . ALA A 1 89 ? 10.012 -8.385 -18.830 1.00 86.81 89 ALA A C 1
ATOM 725 O O . ALA A 1 89 ? 10.037 -9.360 -19.580 1.00 86.81 89 ALA A O 1
ATOM 726 N N . TRP A 1 90 ? 10.793 -7.317 -19.011 1.00 86.31 90 TRP A N 1
ATOM 727 C CA . TRP A 1 90 ? 11.793 -7.195 -20.071 1.00 86.31 90 TRP A CA 1
ATOM 728 C C . TRP A 1 90 ? 12.903 -8.243 -19.950 1.00 86.31 90 TRP A C 1
ATOM 730 O O . TRP A 1 90 ? 13.172 -8.982 -20.898 1.00 86.31 90 TRP A O 1
ATOM 740 N N . ASP A 1 91 ? 13.492 -8.361 -18.762 1.00 89.06 91 ASP A N 1
ATOM 741 C CA . ASP A 1 91 ? 14.560 -9.314 -18.482 1.00 89.06 91 ASP A CA 1
ATOM 742 C C . ASP A 1 91 ? 14.071 -10.755 -18.691 1.00 89.06 91 ASP A C 1
ATOM 744 O O . ASP A 1 91 ? 14.799 -11.587 -19.236 1.00 89.06 91 ASP A O 1
ATOM 748 N N . GLY A 1 92 ? 12.810 -11.046 -18.353 1.00 89.25 92 GLY A N 1
ATOM 749 C CA . GLY A 1 92 ? 12.168 -12.328 -18.639 1.00 89.25 92 GLY A CA 1
ATOM 750 C C . GLY A 1 92 ? 12.024 -12.622 -20.136 1.00 89.25 92 GLY A C 1
ATOM 751 O O . GLY A 1 92 ? 12.306 -13.741 -20.562 1.00 89.25 92 GLY A O 1
ATOM 752 N N . ALA A 1 93 ? 11.633 -11.632 -20.944 1.00 89.06 93 ALA A N 1
ATOM 753 C CA . ALA A 1 93 ? 11.494 -11.783 -22.396 1.00 89.06 93 ALA A CA 1
ATOM 754 C C . ALA A 1 93 ? 12.844 -11.993 -23.111 1.00 89.06 93 ALA A C 1
ATOM 756 O O . ALA A 1 93 ? 12.952 -12.791 -24.044 1.00 89.06 93 ALA A O 1
ATOM 757 N N . LEU A 1 94 ? 13.899 -11.311 -22.662 1.00 88.75 94 LEU A N 1
ATOM 758 C CA . LEU A 1 94 ? 15.247 -11.523 -23.197 1.00 88.75 94 LEU A CA 1
ATOM 759 C C . LEU A 1 94 ? 15.822 -12.873 -22.754 1.00 88.75 94 LEU A C 1
ATOM 761 O O . LEU A 1 94 ? 16.343 -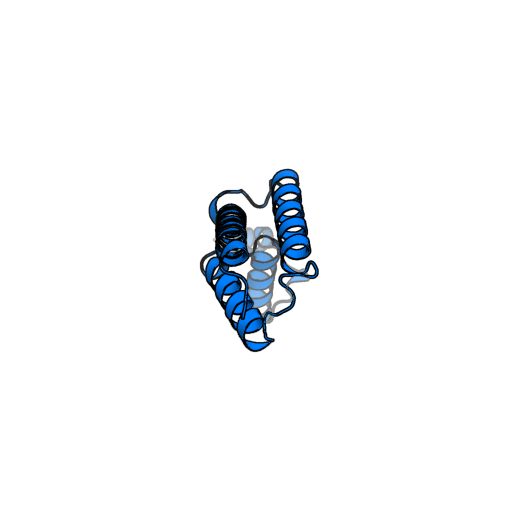13.628 -23.571 1.00 88.75 94 LEU A O 1
ATOM 765 N N . THR A 1 95 ? 15.635 -13.245 -21.488 1.00 89.12 95 THR A N 1
ATOM 766 C CA . THR A 1 95 ? 16.108 -14.543 -20.986 1.00 89.12 95 THR A CA 1
ATOM 767 C C . THR A 1 95 ? 15.405 -15.712 -21.684 1.00 89.12 95 THR A C 1
ATOM 769 O O . THR A 1 95 ? 16.054 -16.703 -22.014 1.00 89.12 95 THR A O 1
ATOM 772 N N . SER A 1 96 ? 14.100 -15.604 -21.972 1.00 90.56 96 SER A N 1
ATOM 773 C CA . SER A 1 96 ? 13.358 -16.647 -22.698 1.00 90.56 96 SER A CA 1
ATOM 774 C C . SER A 1 96 ? 13.793 -16.797 -2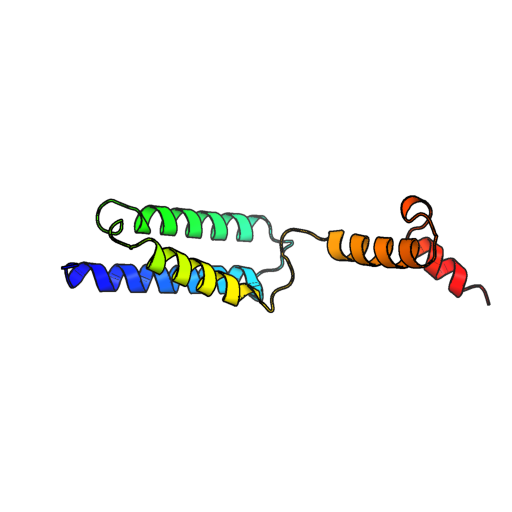4.160 1.00 90.56 96 SER A C 1
ATOM 776 O O . SER A 1 96 ? 13.650 -17.879 -24.726 1.00 90.56 96 SER A O 1
ATOM 778 N N . SER A 1 97 ? 14.381 -15.753 -24.751 1.00 87.38 97 SER A N 1
ATOM 779 C CA . SER A 1 97 ? 15.008 -15.788 -26.079 1.00 87.38 97 SER A CA 1
ATOM 780 C C . SER A 1 97 ? 16.502 -16.149 -26.044 1.00 87.38 97 SER A C 1
ATOM 782 O O . SER A 1 97 ? 17.160 -16.133 -27.082 1.00 87.38 97 SER A O 1
ATOM 784 N N . GLY A 1 98 ? 17.048 -16.516 -24.876 1.00 88.94 98 GLY A N 1
ATOM 785 C CA . GLY A 1 98 ? 18.461 -16.877 -24.705 1.00 88.94 98 GLY A CA 1
ATOM 786 C C . GLY A 1 98 ? 19.418 -15.681 -24.737 1.00 88.94 98 GLY A C 1
ATOM 787 O O . GLY A 1 98 ? 20.631 -15.857 -24.850 1.00 88.94 98 GLY A O 1
ATOM 788 N N . VAL A 1 99 ? 18.883 -14.465 -24.642 1.00 85.50 99 VAL A N 1
ATOM 789 C CA . VAL A 1 99 ? 19.629 -13.212 -24.712 1.00 85.50 99 VAL A CA 1
ATOM 790 C C . VAL A 1 99 ? 19.901 -12.696 -23.302 1.00 85.50 99 VAL A C 1
ATOM 792 O O . VAL A 1 99 ? 19.012 -12.655 -22.455 1.00 85.50 99 VAL A O 1
ATOM 795 N N . ASN A 1 100 ? 21.137 -12.267 -23.039 1.00 86.31 100 ASN A N 1
ATOM 796 C CA . ASN A 1 100 ? 21.488 -11.659 -21.758 1.00 86.31 100 ASN A CA 1
ATOM 797 C C . ASN A 1 100 ? 20.790 -10.283 -21.611 1.00 86.31 100 ASN A C 1
ATOM 799 O O . ASN A 1 100 ? 21.098 -9.376 -22.393 1.00 86.31 100 ASN A O 1
ATOM 803 N N . PRO A 1 101 ? 19.912 -10.087 -20.603 1.00 83.06 101 PRO A N 1
ATOM 804 C CA . PRO A 1 101 ? 19.147 -8.851 -20.442 1.00 83.06 101 PRO A CA 1
ATOM 805 C C . PRO A 1 101 ? 19.980 -7.592 -20.217 1.00 83.06 101 PRO A C 1
ATOM 807 O O . PRO A 1 101 ? 19.555 -6.489 -20.544 1.00 83.06 101 PRO A O 1
ATOM 810 N N . TYR A 1 102 ? 21.195 -7.743 -19.690 1.00 83.94 102 TYR A N 1
ATOM 811 C CA . TYR A 1 102 ? 22.078 -6.616 -19.401 1.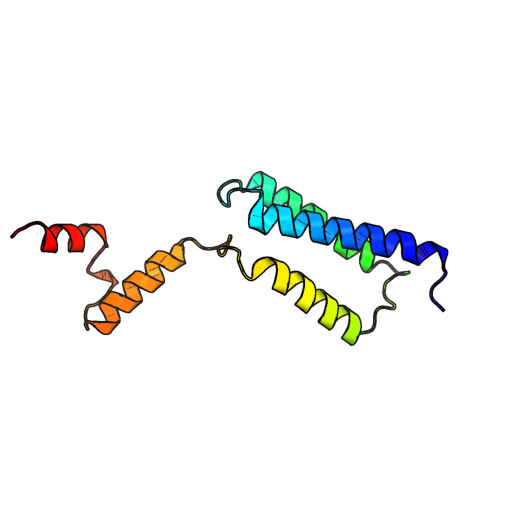00 83.94 102 TYR A CA 1
ATOM 812 C C . TYR A 1 102 ? 22.768 -6.052 -20.647 1.00 83.94 102 TYR A C 1
ATOM 814 O O . TYR A 1 102 ? 23.361 -4.978 -20.576 1.00 83.94 102 TYR A O 1
ATOM 822 N N . LEU A 1 103 ? 22.700 -6.759 -21.780 1.00 83.06 103 LEU A N 1
ATOM 823 C CA . LEU A 1 103 ? 23.281 -6.303 -23.043 1.00 83.06 103 LEU A CA 1
ATOM 824 C C . LEU A 1 103 ? 22.348 -5.367 -23.817 1.00 83.06 103 LEU A C 1
ATOM 826 O O . LEU A 1 103 ? 22.823 -4.595 -24.649 1.00 83.06 103 LEU A O 1
ATOM 830 N N . TYR A 1 104 ? 21.038 -5.420 -23.553 1.00 79.88 104 TYR A N 1
ATOM 831 C CA . TYR A 1 104 ? 20.039 -4.735 -24.365 1.00 79.88 104 TYR A CA 1
ATOM 832 C C . TYR A 1 104 ? 19.012 -4.013 -23.505 1.00 79.88 104 TYR A C 1
ATOM 834 O O . TYR A 1 104 ? 18.351 -4.581 -22.639 1.00 79.88 104 TYR A O 1
ATOM 842 N N . THR A 1 105 ? 18.822 -2.738 -23.813 1.00 82.75 105 THR A N 1
ATOM 843 C CA . THR A 1 105 ? 17.731 -1.936 -23.263 1.00 82.75 105 THR A CA 1
ATOM 844 C C . THR A 1 105 ? 16.510 -1.999 -24.188 1.00 82.75 105 THR A C 1
ATOM 846 O O . THR A 1 105 ? 16.662 -2.240 -25.394 1.00 82.75 105 THR A O 1
ATOM 849 N N . PRO A 1 106 ? 15.301 -1.693 -23.688 1.00 76.31 106 PRO A N 1
ATOM 850 C CA . PRO A 1 106 ? 14.117 -1.577 -24.540 1.00 76.31 106 PRO A CA 1
ATOM 851 C C . PRO A 1 106 ? 14.320 -0.623 -25.731 1.00 76.31 106 PRO A C 1
ATOM 853 O O . PRO A 1 106 ? 13.886 -0.906 -26.846 1.00 76.31 106 PRO A O 1
ATOM 856 N N . ALA A 1 107 ? 15.054 0.479 -25.528 1.00 77.25 107 ALA A N 1
ATOM 857 C CA . ALA A 1 107 ? 15.368 1.443 -26.582 1.00 77.25 107 ALA A CA 1
ATOM 858 C C . ALA A 1 107 ? 16.2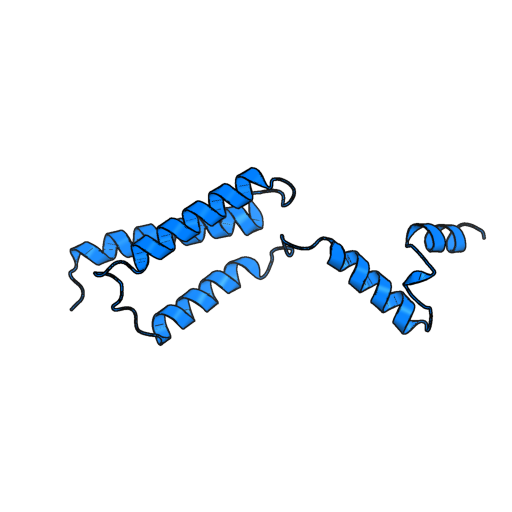37 0.836 -27.696 1.00 77.25 107 ALA A C 1
ATOM 860 O O . ALA A 1 107 ? 16.003 1.097 -28.874 1.00 77.25 107 ALA A O 1
ATOM 861 N N . THR A 1 108 ? 17.210 -0.008 -27.335 1.00 73.44 108 THR A N 1
ATOM 862 C CA . THR A 1 108 ? 18.082 -0.658 -28.323 1.00 73.44 108 THR A CA 1
ATOM 863 C C . THR A 1 108 ? 17.332 -1.661 -29.194 1.00 73.44 108 THR A C 1
ATOM 865 O O . THR A 1 108 ? 17.583 -1.702 -30.389 1.00 73.44 108 THR A O 1
ATOM 868 N N . VAL A 1 109 ? 16.369 -2.415 -28.656 1.00 66.88 109 VAL A N 1
ATOM 869 C CA . VAL A 1 109 ? 15.615 -3.414 -29.441 1.00 66.88 109 VAL A CA 1
ATOM 870 C C . VAL A 1 109 ? 14.570 -2.763 -30.353 1.00 66.88 109 VAL A C 1
ATOM 872 O O . VAL A 1 109 ? 14.387 -3.203 -31.484 1.00 66.88 109 VAL A O 1
ATOM 875 N N . ASN A 1 110 ? 13.941 -1.660 -29.934 1.00 62.88 110 ASN A N 1
ATOM 876 C CA . ASN A 1 110 ? 13.050 -0.900 -30.821 1.00 62.88 110 ASN A CA 1
ATOM 877 C C . ASN A 1 110 ? 13.787 -0.349 -32.055 1.00 62.88 110 ASN A C 1
ATOM 879 O O . ASN A 1 110 ? 13.212 -0.299 -33.139 1.00 62.88 110 ASN A O 1
ATOM 883 N N . ALA A 1 111 ? 15.069 0.003 -31.918 1.00 59.62 111 ALA A N 1
ATOM 884 C CA . ALA A 1 111 ? 15.904 0.388 -33.054 1.00 59.62 111 ALA A CA 1
ATOM 885 C C . ALA A 1 111 ? 16.217 -0.792 -34.001 1.00 59.62 111 ALA A C 1
ATOM 887 O O . ALA A 1 111 ? 16.363 -0.570 -35.196 1.00 59.62 111 ALA A O 1
ATOM 888 N N . TRP A 1 112 ? 16.260 -2.036 -33.504 1.00 55.78 112 TRP A N 1
ATOM 889 C CA . TRP A 1 112 ? 16.449 -3.244 -34.325 1.00 55.78 112 TRP A CA 1
ATOM 890 C C . TRP A 1 112 ? 15.228 -3.593 -35.187 1.00 55.78 112 TRP A C 1
ATOM 892 O O . TRP A 1 112 ? 15.382 -4.111 -36.289 1.00 55.78 112 TRP A O 1
ATOM 902 N N . HIS A 1 113 ? 14.015 -3.313 -34.705 1.00 57.44 113 HIS A N 1
ATOM 903 C CA . HIS A 1 113 ? 12.776 -3.572 -35.451 1.00 57.44 113 HIS A CA 1
ATOM 904 C C . HIS A 1 113 ? 12.366 -2.422 -36.389 1.00 57.44 113 HIS A C 1
ATOM 906 O O . HIS A 1 113 ? 11.448 -2.593 -37.183 1.00 57.44 113 HIS A O 1
ATOM 912 N N . GLY A 1 114 ? 13.027 -1.262 -36.303 1.00 54.00 114 GLY A N 1
ATOM 913 C CA . GLY A 1 114 ? 12.765 -0.082 -37.137 1.00 54.00 114 GLY A CA 1
ATOM 914 C C . GLY A 1 114 ? 13.686 0.073 -38.353 1.00 54.00 114 GLY A C 1
ATOM 915 O O . GLY A 1 114 ? 13.598 1.086 -39.040 1.00 54.00 114 GLY A O 1
ATOM 916 N N . THR A 1 115 ? 14.581 -0.886 -38.614 1.00 48.31 115 THR A N 1
ATOM 917 C CA . THR A 1 115 ? 15.530 -0.860 -39.746 1.00 48.31 115 THR A CA 1
ATOM 918 C C . THR A 1 115 ? 15.199 -1.870 -40.853 1.00 48.31 115 THR A C 1
ATOM 920 O O . THR A 1 115 ? 16.111 -2.391 -41.495 1.00 48.31 115 THR A O 1
ATOM 923 N N . THR A 1 116 ? 13.914 -2.152 -41.088 1.00 46.41 116 THR A N 1
ATOM 924 C CA . THR A 1 116 ? 13.423 -2.800 -42.323 1.00 46.41 116 THR A CA 1
ATOM 925 C C . THR A 1 116 ? 12.653 -1.817 -43.180 1.00 46.41 116 THR A C 1
ATOM 927 O O . THR A 1 116 ? 11.748 -1.171 -42.605 1.00 46.41 116 THR A O 1
#

Radius of gyration: 22.0 Å; chains: 1; bounding box: 44×30×70 Å

pLDDT: mean 81.42, std 13.68, range [39.0, 96.06]

Secondary structure (DSSP, 8-state):
---TTHHHHHHHHHHHHHHHHHIIIIIS-TT-HHHHHHHHHHHHHHHHHHHSTTTTT--HHHHHHHHHHHHHHTTTS--TT-STHHHHHHHHHHHHTT--GGG--HHHHHHHHT--